Protein AF-A0A9E4R2X9-F1 (afdb_monomer_lite)

Radius of gyration: 17.22 Å; chains: 1; bounding box: 37×30×42 Å

Foldseek 3Di:
DDLVVQQVVCVVVPHGDDPPVSVVVVVVVVVVVVVVVPDDDPCPVVDDDDDDDPPDDPPDD

Structure (mmCIF, N/CA/C/O backbone):
data_AF-A0A9E4R2X9-F1
#
_entry.id   AF-A0A9E4R2X9-F1
#
loop_
_atom_site.group_PDB
_atom_site.id
_atom_site.type_symbol
_atom_site.label_atom_id
_atom_site.label_alt_id
_atom_site.label_comp_id
_atom_site.label_asym_id
_atom_site.label_entity_id
_atom_site.label_seq_id
_atom_site.pdbx_PDB_ins_code
_atom_site.Cartn_x
_atom_site.Car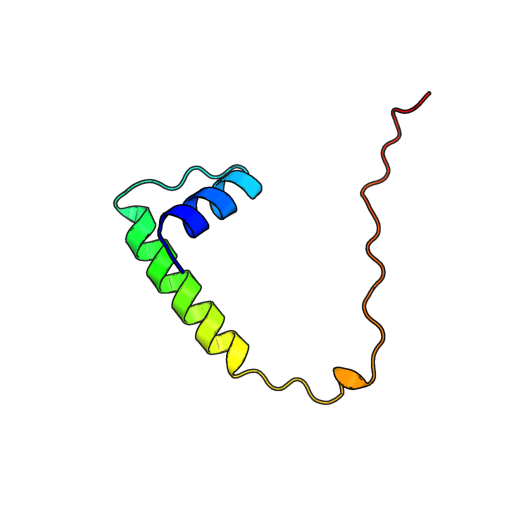tn_y
_atom_site.Cartn_z
_atom_site.occupancy
_atom_site.B_iso_or_equiv
_atom_site.auth_seq_id
_atom_site.auth_comp_id
_atom_site.auth_asym_id
_atom_site.auth_atom_id
_atom_site.pdbx_PDB_model_num
ATOM 1 N N . MET A 1 1 ? -0.479 8.821 2.889 1.00 79.12 1 MET A N 1
ATOM 2 C CA . MET A 1 1 ? -1.695 7.971 2.846 1.00 79.12 1 MET A CA 1
ATOM 3 C C . MET A 1 1 ? -2.489 8.127 4.136 1.00 79.12 1 MET A C 1
ATOM 5 O O . MET A 1 1 ? -1.878 8.468 5.143 1.00 79.12 1 MET A O 1
ATOM 9 N N . THR A 1 2 ? -3.808 7.907 4.124 1.00 89.06 2 THR A N 1
ATOM 10 C CA . THR A 1 2 ? -4.650 7.934 5.339 1.00 89.06 2 THR A CA 1
ATOM 11 C C . THR A 1 2 ? -4.873 6.529 5.911 1.00 89.06 2 THR A C 1
ATOM 13 O O . THR A 1 2 ? -4.713 5.530 5.210 1.00 89.06 2 THR A O 1
ATOM 16 N N . ASN A 1 3 ? -5.285 6.438 7.179 1.00 88.12 3 ASN A N 1
ATOM 17 C CA . ASN A 1 3 ? -5.579 5.159 7.838 1.00 88.12 3 ASN A CA 1
ATOM 18 C C . ASN A 1 3 ? -6.716 4.380 7.151 1.00 88.12 3 ASN A C 1
ATOM 20 O O . ASN A 1 3 ? -6.646 3.155 7.055 1.00 88.12 3 ASN A O 1
ATOM 24 N N . SER A 1 4 ? -7.725 5.070 6.610 1.00 90.88 4 SER A N 1
ATOM 25 C CA . SER A 1 4 ? -8.799 4.429 5.841 1.00 90.88 4 SER A CA 1
ATOM 26 C C . SER A 1 4 ? -8.302 3.810 4.536 1.00 90.88 4 SER A C 1
ATOM 28 O O . SER A 1 4 ? -8.758 2.727 4.174 1.00 90.88 4 SER A O 1
ATOM 30 N N . ASP A 1 5 ? -7.340 4.446 3.857 1.00 91.62 5 ASP A N 1
ATOM 31 C CA . ASP A 1 5 ? -6.748 3.894 2.629 1.00 91.62 5 ASP A CA 1
ATOM 32 C C . ASP A 1 5 ? -6.021 2.579 2.925 1.00 91.62 5 ASP A C 1
ATOM 34 O O . ASP A 1 5 ? -6.149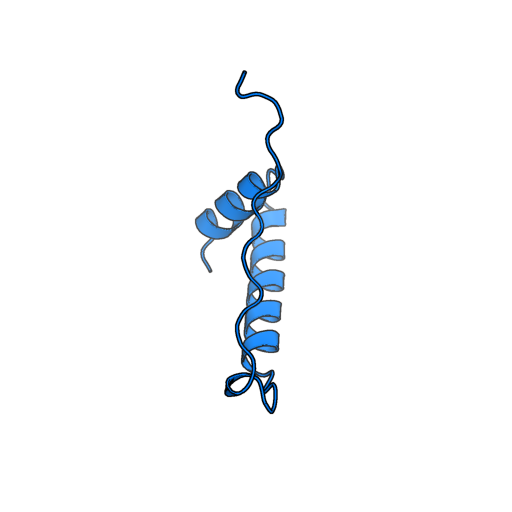 1.599 2.195 1.00 91.62 5 ASP A O 1
ATOM 38 N N . ILE A 1 6 ? -5.292 2.535 4.041 1.00 92.50 6 ILE A N 1
ATOM 39 C CA . ILE A 1 6 ? -4.525 1.358 4.466 1.00 92.50 6 ILE A CA 1
ATOM 40 C C . ILE A 1 6 ? -5.455 0.205 4.838 1.00 92.50 6 ILE A C 1
ATOM 42 O O . ILE A 1 6 ? -5.214 -0.929 4.425 1.00 92.50 6 ILE A O 1
ATOM 46 N N . GLN A 1 7 ? -6.551 0.485 5.546 1.00 94.19 7 GLN A N 1
ATOM 47 C CA . GLN A 1 7 ? -7.568 -0.525 5.844 1.00 94.19 7 GLN A CA 1
ATOM 48 C C . GLN A 1 7 ? -8.228 -1.069 4.573 1.00 94.19 7 GLN A C 1
ATOM 50 O O . GLN A 1 7 ? -8.414 -2.279 4.447 1.00 94.19 7 GLN A O 1
ATOM 55 N N . ALA A 1 8 ? -8.557 -0.199 3.614 1.00 93.94 8 ALA A N 1
ATOM 56 C CA . ALA A 1 8 ? -9.144 -0.618 2.346 1.00 93.94 8 ALA A CA 1
ATOM 57 C C . ALA A 1 8 ? -8.191 -1.524 1.547 1.00 93.94 8 ALA A C 1
ATOM 59 O O . ALA A 1 8 ? -8.608 -2.572 1.053 1.00 93.94 8 ALA A O 1
ATOM 60 N N . MET A 1 9 ? -6.905 -1.166 1.472 1.00 92.81 9 MET A N 1
ATOM 61 C CA . MET A 1 9 ? -5.885 -1.988 0.814 1.00 92.81 9 MET A CA 1
ATOM 62 C C . MET A 1 9 ? -5.665 -3.327 1.519 1.00 92.81 9 MET A C 1
ATOM 64 O O . MET A 1 9 ? -5.558 -4.348 0.846 1.00 92.81 9 MET A O 1
ATOM 68 N N . GLY A 1 10 ? -5.649 -3.346 2.856 1.00 93.38 10 GLY A N 1
ATOM 69 C CA . GLY A 1 10 ? -5.590 -4.587 3.627 1.00 93.38 10 GLY A CA 1
ATOM 70 C C . GLY A 1 10 ? -6.739 -5.522 3.254 1.00 93.38 10 GLY A C 1
ATOM 71 O O . GLY A 1 10 ? -6.511 -6.674 2.886 1.00 93.38 10 GLY A O 1
ATOM 72 N N . ARG A 1 11 ? -7.975 -5.007 3.232 1.00 94.38 11 ARG A N 1
ATOM 73 C CA . ARG A 1 11 ? -9.155 -5.807 2.871 1.00 94.38 11 ARG A CA 1
ATOM 74 C C . ARG A 1 11 ? -9.106 -6.337 1.442 1.00 94.38 11 ARG A C 1
ATOM 76 O O . ARG A 1 11 ? -9.564 -7.452 1.209 1.00 94.38 11 ARG A O 1
ATOM 83 N N . ALA A 1 12 ? -8.526 -5.587 0.504 1.00 94.38 12 ALA A N 1
ATOM 84 C CA . ALA A 1 12 ? -8.351 -6.037 -0.878 1.00 94.38 12 ALA A CA 1
ATOM 85 C C . ALA A 1 12 ? -7.471 -7.298 -0.989 1.00 94.38 12 ALA A C 1
ATOM 87 O O . ALA A 1 12 ? -7.655 -8.091 -1.908 1.00 94.38 12 ALA A O 1
ATOM 88 N N . VAL A 1 13 ? -6.564 -7.513 -0.030 1.00 93.50 13 VAL A N 1
ATOM 89 C CA . VAL A 1 13 ? -5.732 -8.725 0.087 1.00 93.50 13 VAL A CA 1
ATOM 90 C C . VAL A 1 13 ? -6.182 -9.647 1.227 1.00 93.50 13 VAL A C 1
ATOM 92 O O . VAL A 1 13 ? -5.420 -10.497 1.682 1.00 93.50 13 VAL A O 1
ATOM 95 N N . ASN A 1 14 ? -7.432 -9.499 1.676 1.00 94.69 14 ASN A N 1
ATOM 96 C CA . ASN A 1 14 ? -8.045 -10.288 2.744 1.00 94.69 14 ASN A CA 1
ATOM 97 C C . ASN A 1 14 ? -7.298 -10.216 4.096 1.00 94.69 14 ASN A C 1
ATOM 99 O O . ASN A 1 14 ? -7.263 -11.188 4.851 1.00 94.69 14 ASN A O 1
ATOM 103 N N . LEU A 1 15 ? -6.707 -9.058 4.402 1.00 94.88 15 LEU A N 1
ATOM 104 C CA . LEU A 1 15 ? -6.105 -8.727 5.692 1.00 94.88 15 LEU A CA 1
ATOM 105 C C . LEU A 1 15 ? -6.933 -7.653 6.403 1.00 94.88 15 LEU A C 1
ATOM 107 O O . LEU A 1 15 ? -7.305 -6.643 5.809 1.00 94.88 15 LEU A O 1
ATOM 111 N N . ASP A 1 16 ? -7.186 -7.842 7.694 1.00 94.44 16 ASP A N 1
ATOM 112 C CA . ASP A 1 16 ? -7.858 -6.843 8.524 1.00 94.44 16 ASP A CA 1
ATOM 113 C C . ASP A 1 16 ? -6.853 -6.223 9.500 1.00 94.44 16 ASP A C 1
ATOM 115 O O . ASP A 1 16 ? -6.433 -6.856 10.466 1.00 94.44 16 ASP A O 1
ATOM 119 N N . ILE A 1 17 ? -6.416 -4.999 9.199 1.00 92.56 17 ILE A N 1
ATOM 120 C CA . ILE A 1 17 ? -5.379 -4.286 9.954 1.00 92.56 17 ILE A CA 1
ATOM 121 C C . ILE A 1 17 ? -6.060 -3.333 10.937 1.00 92.56 17 ILE A C 1
ATOM 123 O O . ILE A 1 17 ? -6.832 -2.457 10.535 1.00 92.56 17 ILE A O 1
ATOM 127 N N . GLN A 1 18 ? -5.752 -3.492 12.221 1.00 92.38 18 GLN A N 1
ATOM 128 C CA . GLN A 1 18 ? -6.366 -2.754 13.325 1.00 92.38 18 GLN A CA 1
ATOM 129 C C . GLN A 1 18 ? -5.322 -1.916 14.078 1.00 92.38 18 GLN A C 1
ATOM 131 O O . GLN A 1 18 ? -4.118 -2.081 13.887 1.00 92.38 18 GLN A O 1
ATOM 136 N N . GLU A 1 19 ? -5.766 -0.998 14.938 1.00 88.50 19 GLU A N 1
ATOM 137 C CA . GLU A 1 19 ? -4.859 -0.343 15.891 1.00 88.50 19 GLU A CA 1
ATOM 138 C C . GLU A 1 19 ? -4.364 -1.369 16.932 1.00 88.50 19 GLU A C 1
ATOM 140 O O . GLU A 1 19 ? -5.149 -2.222 17.360 1.00 88.50 19 GLU A O 1
ATOM 145 N N . PRO A 1 20 ? -3.095 -1.297 17.376 1.00 89.38 20 PRO A N 1
ATOM 146 C CA . PRO A 1 20 ? -2.112 -0.239 17.102 1.00 89.38 20 PRO A CA 1
ATOM 147 C C . PRO A 1 20 ? -1.281 -0.431 15.814 1.00 89.38 20 PRO A C 1
ATOM 149 O O . PRO A 1 20 ? -0.496 0.448 15.451 1.00 89.38 20 PRO A O 1
ATOM 152 N N . ASP A 1 21 ? -1.429 -1.563 15.119 1.00 91.00 21 ASP A N 1
ATOM 153 C CA . ASP A 1 21 ? -0.581 -1.945 13.978 1.00 91.00 21 ASP A CA 1
ATOM 154 C C . ASP A 1 21 ? -0.761 -1.018 12.770 1.00 91.00 21 ASP A C 1
ATOM 156 O O . ASP A 1 21 ? 0.178 -0.782 12.004 1.00 91.00 21 ASP A O 1
ATOM 160 N N . LEU A 1 22 ? -1.954 -0.438 12.622 1.00 91.12 22 LEU A N 1
ATOM 161 C CA . LEU A 1 22 ? -2.313 0.451 11.520 1.00 91.12 22 LEU A CA 1
ATOM 162 C C . LEU A 1 22 ? -1.343 1.630 11.376 1.00 91.12 22 LEU A C 1
ATOM 164 O O . LEU A 1 22 ? -0.912 1.951 10.267 1.00 91.12 22 LEU A O 1
ATOM 168 N N . SER A 1 23 ? -0.942 2.222 12.500 1.00 89.38 23 SER A N 1
ATOM 169 C CA . SER A 1 23 ? 0.010 3.334 12.538 1.00 89.38 23 SER A CA 1
ATOM 170 C C . SER A 1 23 ? 1.403 2.921 12.043 1.00 89.38 23 SER A C 1
ATOM 172 O O . SER A 1 23 ? 2.076 3.675 11.336 1.00 89.38 23 SER A O 1
ATOM 174 N N . GLN A 1 24 ? 1.835 1.702 12.373 1.00 91.31 24 GLN A N 1
ATOM 175 C CA . GLN A 1 24 ? 3.135 1.176 11.963 1.00 91.31 24 GLN A CA 1
ATOM 176 C C . GLN A 1 24 ? 3.149 0.830 10.471 1.00 91.31 24 GLN A C 1
ATOM 178 O O . GLN A 1 24 ? 4.070 1.218 9.750 1.00 91.31 24 GLN A O 1
ATOM 183 N N . VAL A 1 25 ? 2.086 0.180 9.990 1.00 93.75 25 VAL A N 1
ATOM 184 C CA . VAL A 1 25 ? 1.900 -0.125 8.566 1.00 93.75 25 VAL A CA 1
ATOM 185 C C . VAL A 1 25 ? 1.857 1.164 7.744 1.00 93.75 25 VAL A C 1
ATOM 187 O O . VAL A 1 25 ? 2.501 1.241 6.698 1.00 93.75 25 VAL A O 1
ATOM 190 N N . ALA A 1 26 ? 1.177 2.205 8.236 1.00 92.38 26 ALA A N 1
ATOM 191 C CA . ALA A 1 26 ? 1.151 3.514 7.590 1.00 92.38 26 ALA A CA 1
ATOM 192 C C . ALA A 1 26 ? 2.552 4.096 7.405 1.00 92.38 26 ALA A C 1
ATOM 194 O O . ALA A 1 26 ? 2.895 4.561 6.316 1.00 92.38 26 ALA A O 1
ATOM 195 N N . TYR A 1 27 ? 3.369 4.057 8.456 1.00 93.25 27 TYR A N 1
ATOM 196 C CA . TYR A 1 27 ? 4.741 4.544 8.396 1.00 93.25 27 TYR A CA 1
ATOM 197 C C . TYR A 1 27 ? 5.566 3.775 7.356 1.00 93.25 27 TYR A C 1
ATOM 199 O O . TYR A 1 27 ? 6.178 4.389 6.481 1.00 93.25 27 TYR A O 1
ATOM 207 N N . SER A 1 28 ? 5.525 2.440 7.399 1.00 94.25 28 SER A N 1
ATOM 208 C CA . SER A 1 28 ? 6.263 1.591 6.461 1.00 94.25 28 SER A CA 1
ATOM 209 C C . SER A 1 28 ? 5.841 1.811 5.008 1.00 94.25 28 SER A C 1
ATOM 211 O O . SER A 1 28 ? 6.705 1.958 4.147 1.00 94.25 28 SER A O 1
ATOM 213 N N . LEU A 1 29 ? 4.538 1.881 4.723 1.00 94.38 29 LEU A N 1
ATOM 214 C CA . LEU A 1 29 ? 4.038 2.092 3.363 1.00 94.38 29 LEU A CA 1
ATOM 215 C C . LEU A 1 29 ? 4.418 3.470 2.816 1.00 94.38 29 LEU A C 1
ATOM 217 O O . LEU A 1 29 ? 4.875 3.563 1.679 1.00 94.38 29 LEU A O 1
ATOM 221 N N . ASN A 1 30 ? 4.292 4.532 3.618 1.00 92.62 30 ASN A N 1
ATOM 222 C CA . ASN A 1 30 ? 4.701 5.870 3.183 1.00 92.62 30 ASN A CA 1
ATOM 223 C C . ASN A 1 30 ? 6.214 5.922 2.885 1.00 92.62 30 ASN A C 1
ATOM 225 O O . ASN A 1 30 ? 6.610 6.506 1.879 1.00 92.62 30 ASN A O 1
ATOM 229 N N . ALA A 1 31 ? 7.049 5.266 3.700 1.00 94.88 31 ALA A N 1
ATOM 230 C CA . ALA A 1 31 ? 8.492 5.190 3.462 1.00 94.88 31 ALA A CA 1
ATOM 231 C C . ALA A 1 31 ? 8.838 4.407 2.182 1.00 94.88 31 ALA A C 1
ATOM 233 O O . ALA A 1 31 ? 9.719 4.816 1.427 1.00 94.88 31 ALA A O 1
ATOM 234 N N . MET A 1 32 ? 8.133 3.302 1.908 1.00 95.00 32 MET A N 1
ATOM 235 C CA . ME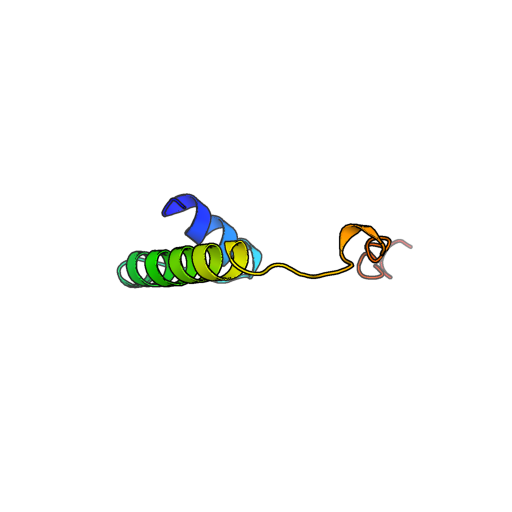T A 1 32 ? 8.308 2.551 0.660 1.00 95.00 32 MET A CA 1
ATOM 236 C C . MET A 1 32 ? 7.917 3.384 -0.560 1.00 95.00 32 MET A C 1
ATOM 238 O O . MET A 1 32 ? 8.661 3.398 -1.535 1.00 95.00 32 MET A O 1
ATOM 242 N N . LEU A 1 33 ? 6.795 4.109 -0.504 1.00 92.88 33 LEU A N 1
ATOM 243 C CA . LEU A 1 33 ? 6.372 4.988 -1.597 1.00 92.88 33 LEU A CA 1
ATOM 244 C C . LEU A 1 33 ? 7.401 6.086 -1.874 1.00 92.88 33 LEU A C 1
ATOM 246 O O . LEU A 1 33 ? 7.740 6.321 -3.029 1.00 92.88 33 LEU A O 1
ATOM 250 N N . GLU A 1 34 ? 7.950 6.709 -0.829 1.00 93.75 34 GLU A N 1
ATOM 251 C CA . GLU A 1 34 ? 9.008 7.712 -0.980 1.00 93.75 34 GLU A CA 1
ATOM 252 C C . GLU A 1 34 ? 10.289 7.112 -1.582 1.00 93.75 34 GLU A C 1
ATOM 254 O O . GLU A 1 34 ? 10.966 7.746 -2.390 1.00 93.75 34 GLU A O 1
ATOM 259 N N . ALA A 1 35 ? 10.637 5.881 -1.199 1.00 94.25 35 ALA A N 1
ATOM 260 C CA . ALA A 1 35 ? 11.770 5.178 -1.787 1.00 94.25 35 ALA A CA 1
ATOM 261 C C . ALA A 1 35 ? 11.531 4.850 -3.269 1.00 94.25 35 ALA A C 1
ATOM 263 O O . ALA A 1 35 ? 12.448 5.007 -4.068 1.00 94.25 35 ALA A O 1
ATOM 264 N N . MET A 1 36 ? 10.316 4.431 -3.636 1.00 92.62 36 MET A N 1
ATOM 265 C CA . MET A 1 36 ? 9.942 4.116 -5.017 1.00 92.62 36 MET A CA 1
ATOM 266 C C . MET A 1 36 ? 9.915 5.351 -5.920 1.00 92.62 36 MET A C 1
ATOM 268 O O . MET A 1 36 ? 10.349 5.258 -7.063 1.00 92.62 36 MET A O 1
ATOM 272 N N . ASP A 1 37 ? 9.465 6.500 -5.414 1.00 90.44 37 ASP A N 1
ATOM 273 C CA . ASP A 1 37 ? 9.430 7.767 -6.163 1.00 90.44 37 ASP A CA 1
ATOM 274 C C . ASP A 1 37 ? 10.832 8.233 -6.597 1.00 90.44 37 ASP A C 1
ATOM 276 O O . ASP A 1 37 ? 11.009 8.883 -7.622 1.00 90.44 37 ASP A O 1
ATOM 280 N N . LYS A 1 38 ? 11.864 7.829 -5.848 1.00 92.12 38 LYS A N 1
ATOM 281 C CA . LYS A 1 38 ? 13.271 8.123 -6.153 1.00 92.12 38 LYS A CA 1
ATOM 282 C C . LYS A 1 38 ? 13.889 7.158 -7.172 1.00 92.12 38 LYS A C 1
ATOM 284 O O . LYS A 1 38 ? 15.058 7.323 -7.522 1.00 92.12 38 LYS A O 1
ATOM 289 N N . ILE A 1 39 ? 13.162 6.131 -7.617 1.00 89.88 39 ILE A N 1
ATOM 290 C CA . ILE A 1 39 ? 13.672 5.149 -8.578 1.00 89.88 39 ILE A CA 1
ATOM 291 C C . ILE A 1 39 ? 13.449 5.669 -9.999 1.00 89.88 39 ILE A C 1
ATOM 293 O O . ILE A 1 39 ? 12.342 5.637 -10.530 1.00 89.88 39 ILE A O 1
ATOM 297 N N . GLU A 1 40 ? 14.535 6.065 -10.658 1.00 85.94 40 GLU A N 1
ATOM 298 C CA . GLU A 1 40 ? 14.539 6.322 -12.097 1.00 85.94 40 GLU A CA 1
ATOM 299 C C . GLU A 1 40 ? 14.840 5.027 -12.862 1.00 85.94 40 GLU A C 1
ATOM 301 O O . GLU A 1 40 ? 15.909 4.430 -12.716 1.00 85.94 40 GLU A O 1
ATOM 306 N N . LEU A 1 41 ? 13.898 4.581 -13.698 1.00 83.62 41 LEU A N 1
ATOM 307 C CA . LEU A 1 41 ? 14.067 3.404 -14.552 1.00 83.62 41 LEU A CA 1
ATOM 308 C C . LEU A 1 41 ? 14.405 3.842 -15.989 1.00 83.62 41 LEU A C 1
ATOM 310 O O . LEU A 1 41 ? 13.499 4.214 -16.746 1.00 83.62 41 LEU A O 1
ATOM 314 N N . PRO A 1 42 ? 15.687 3.816 -16.406 1.00 85.38 42 PRO A N 1
ATOM 315 C CA . PRO A 1 42 ? 16.062 4.195 -17.763 1.00 85.38 42 PRO A CA 1
ATOM 316 C C . PRO A 1 42 ? 15.396 3.267 -18.784 1.00 85.38 42 PRO A C 1
ATOM 318 O O . PRO A 1 42 ? 15.412 2.047 -18.643 1.00 85.38 42 PRO A O 1
ATOM 321 N N . GLY A 1 43 ? 14.809 3.850 -19.831 1.00 83.00 43 GLY A N 1
ATOM 322 C CA . GLY A 1 43 ? 14.133 3.097 -20.893 1.00 83.00 43 GLY A CA 1
ATOM 323 C C . GLY A 1 43 ? 12.681 2.698 -20.601 1.00 83.00 43 GLY A C 1
ATOM 324 O O . GLY A 1 43 ? 12.059 2.095 -21.470 1.00 83.00 43 GLY A O 1
ATOM 325 N N . LEU A 1 44 ? 12.103 3.081 -19.451 1.00 78.56 44 LEU A N 1
ATOM 326 C CA . LEU A 1 44 ? 10.700 2.783 -19.112 1.00 78.56 44 LEU A CA 1
ATOM 327 C C . LEU A 1 44 ? 9.707 3.320 -20.157 1.00 78.56 44 LEU A C 1
ATOM 329 O O . LEU A 1 44 ? 8.762 2.637 -20.529 1.00 78.56 44 LEU A O 1
ATOM 333 N N . ASN A 1 45 ? 9.962 4.515 -20.694 1.00 79.69 45 ASN A N 1
ATOM 334 C CA . ASN A 1 45 ? 9.119 5.121 -21.732 1.00 79.69 45 ASN A CA 1
ATOM 335 C C . ASN A 1 45 ? 9.239 4.432 -23.107 1.00 79.69 45 ASN A C 1
ATOM 337 O O . ASN A 1 45 ? 8.524 4.802 -24.033 1.00 79.69 45 ASN A O 1
ATOM 341 N N . GLY A 1 46 ? 10.176 3.491 -23.270 1.00 84.44 46 GLY A N 1
ATOM 342 C CA . GLY A 1 46 ? 10.423 2.771 -24.522 1.00 84.44 46 GLY A CA 1
ATOM 343 C C . GLY A 1 46 ? 9.807 1.373 -24.575 1.00 84.44 46 GLY A C 1
ATOM 344 O O . GLY A 1 46 ? 9.987 0.688 -25.580 1.00 84.44 46 GLY A O 1
ATOM 345 N N . VAL A 1 47 ? 9.120 0.934 -23.515 1.00 85.56 47 VAL A N 1
ATOM 346 C CA . VAL A 1 47 ? 8.493 -0.391 -23.440 1.00 85.56 47 VAL A CA 1
ATOM 347 C C . 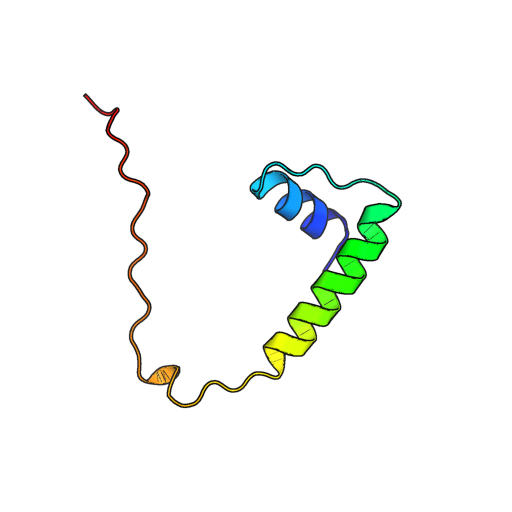VAL A 1 47 ? 6.977 -0.260 -23.348 1.00 85.56 47 VAL A C 1
ATOM 349 O O . VAL A 1 47 ? 6.455 0.583 -22.621 1.00 85.56 47 VAL A O 1
ATOM 352 N N . GLU A 1 48 ? 6.256 -1.095 -24.096 1.00 84.62 48 GLU A N 1
ATOM 353 C CA . GLU A 1 48 ? 4.802 -1.181 -23.961 1.00 84.62 48 GLU A CA 1
ATOM 354 C C . GLU A 1 48 ? 4.431 -1.845 -22.620 1.00 84.62 48 GLU A C 1
ATOM 356 O O . GLU A 1 48 ? 5.118 -2.782 -22.192 1.00 84.62 48 GLU A O 1
ATOM 361 N N . PRO A 1 49 ? 3.355 -1.398 -21.941 1.00 83.94 49 PRO A N 1
ATOM 362 C CA . PRO A 1 49 ? 2.879 -2.046 -20.726 1.00 83.94 49 PRO A CA 1
ATOM 363 C C . PRO A 1 49 ? 2.498 -3.500 -20.991 1.00 83.94 49 PRO A C 1
ATOM 365 O O . PRO A 1 49 ? 1.897 -3.823 -22.018 1.00 83.94 49 PRO A O 1
ATOM 368 N N . LEU A 1 50 ? 2.789 -4.375 -20.029 1.00 83.25 50 LEU A N 1
ATOM 369 C CA . LEU A 1 50 ? 2.338 -5.758 -20.116 1.00 83.25 50 LEU A CA 1
ATOM 370 C C . LEU A 1 50 ? 0.801 -5.805 -20.161 1.00 83.25 50 LEU A C 1
ATOM 372 O O . LEU A 1 50 ? 0.146 -5.124 -19.364 1.00 83.25 50 LEU A O 1
ATOM 376 N N . PRO A 1 51 ? 0.210 -6.607 -21.062 1.00 84.69 51 PRO A N 1
ATOM 377 C CA . PRO A 1 51 ? -1.234 -6.740 -21.137 1.00 84.69 51 PRO A CA 1
ATOM 378 C C . PRO A 1 51 ? -1.782 -7.337 -19.837 1.00 84.69 51 PRO A C 1
ATOM 380 O O . PRO A 1 51 ? -1.245 -8.310 -19.305 1.00 84.69 51 PRO A O 1
ATOM 383 N N . ILE A 1 52 ? -2.883 -6.768 -19.339 1.00 82.06 52 ILE A N 1
ATOM 384 C CA . ILE A 1 52 ? -3.606 -7.318 -18.190 1.00 82.06 52 ILE A CA 1
ATOM 385 C C . ILE A 1 52 ? -4.315 -8.591 -18.660 1.00 82.06 52 ILE A C 1
ATOM 387 O O . ILE A 1 52 ? -5.281 -8.523 -19.419 1.00 82.06 52 ILE A O 1
ATOM 391 N N . ILE A 1 53 ? -3.838 -9.752 -18.211 1.00 81.50 53 ILE A N 1
ATOM 392 C CA . ILE A 1 53 ? -4.510 -11.035 -18.430 1.00 81.50 53 ILE A CA 1
ATOM 393 C C . ILE A 1 53 ? -5.424 -11.270 -17.222 1.00 81.50 53 ILE A C 1
ATOM 395 O O . ILE A 1 53 ? -4.908 -11.529 -16.131 1.00 81.50 53 ILE A O 1
ATOM 399 N N . PRO A 1 54 ? -6.758 -11.152 -17.356 1.00 74.00 54 PRO A N 1
ATOM 400 C CA . PRO A 1 54 ? -7.646 -11.517 -16.263 1.00 74.00 54 PRO A CA 1
ATOM 401 C C . PRO A 1 54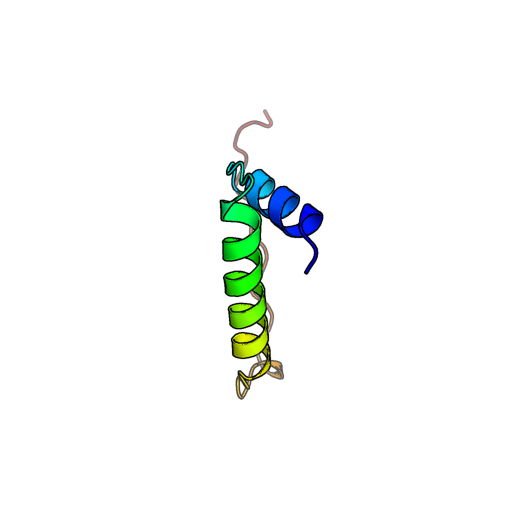 ? -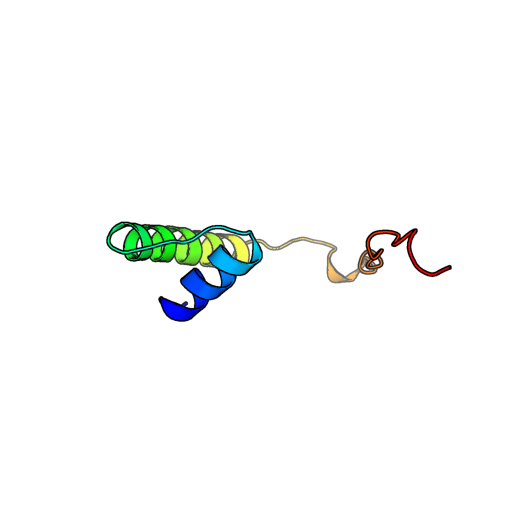7.485 -13.015 -15.956 1.00 74.00 54 PRO A C 1
ATOM 403 O O . PRO A 1 54 ? -7.207 -13.800 -16.871 1.00 74.00 54 PRO A O 1
ATOM 406 N N . PRO A 1 55 ? -7.658 -13.438 -14.692 1.00 76.06 55 PRO A N 1
ATOM 407 C CA . PRO A 1 55 ? -7.724 -14.857 -14.379 1.00 76.06 55 PRO A CA 1
ATOM 408 C C . PRO A 1 55 ? -8.809 -15.507 -15.251 1.00 76.06 55 PRO A C 1
ATOM 410 O O . PRO A 1 55 ? -9.923 -14.996 -15.350 1.00 76.06 55 PRO A O 1
ATOM 413 N N . PHE A 1 56 ? -8.459 -16.600 -15.932 1.00 67.06 56 PHE A N 1
ATOM 414 C CA . PHE A 1 56 ? -9.402 -17.396 -16.714 1.00 67.06 56 PHE A CA 1
ATOM 415 C C . PHE A 1 56 ? -10.530 -17.857 -15.784 1.00 67.06 56 PHE A C 1
ATOM 417 O O . PHE A 1 56 ? -10.244 -18.546 -14.807 1.00 67.06 56 PHE A O 1
ATOM 424 N N . ASP A 1 57 ? -11.775 -17.471 -16.070 1.00 62.69 57 ASP A N 1
ATOM 425 C CA . ASP A 1 57 ? -12.962 -17.964 -15.367 1.00 62.69 57 ASP A CA 1
ATOM 426 C C . ASP A 1 57 ? -13.568 -19.125 -16.182 1.00 62.69 57 ASP A C 1
ATOM 428 O O . ASP A 1 57 ? -14.188 -18.890 -17.225 1.00 62.69 57 ASP A O 1
ATOM 432 N N . PRO A 1 58 ? -13.360 -20.397 -15.784 1.00 60.06 58 PRO A N 1
ATOM 433 C CA . PRO A 1 58 ? -13.927 -21.541 -16.488 1.00 60.06 58 PRO A CA 1
ATOM 434 C C . PRO A 1 58 ? -15.443 -21.685 -16.285 1.00 60.06 58 PRO A C 1
ATOM 436 O O . PRO A 1 58 ? -16.041 -22.557 -16.916 1.00 60.06 58 PRO A O 1
ATOM 439 N N . VAL A 1 59 ? -16.080 -20.884 -15.421 1.00 57.41 59 VAL A N 1
ATOM 440 C CA . VAL A 1 59 ? -17.474 -21.088 -15.000 1.00 57.41 59 VAL A CA 1
ATOM 441 C C . VAL A 1 59 ? -18.387 -20.035 -15.627 1.00 57.41 59 VAL A C 1
ATOM 443 O O . VAL A 1 59 ? -19.016 -19.211 -14.975 1.00 57.41 59 VAL A O 1
ATOM 446 N N . SER A 1 60 ? -18.469 -20.068 -16.952 1.00 55.62 60 SER A N 1
ATOM 447 C CA . SER A 1 60 ? -19.552 -19.436 -17.713 1.00 55.62 60 SER A CA 1
ATOM 448 C C . SER A 1 60 ? -19.988 -20.371 -18.839 1.00 55.62 60 SER A C 1
ATOM 450 O O . SER A 1 60 ? -19.810 -20.068 -20.019 1.00 55.62 60 SER A O 1
ATOM 452 N N . ARG A 1 61 ? -20.510 -21.544 -18.463 1.00 43.16 61 ARG A N 1
ATOM 453 C CA . ARG A 1 61 ? -21.372 -22.412 -19.279 1.00 43.16 61 ARG A CA 1
ATOM 454 C C . ARG A 1 61 ? -22.357 -23.151 -18.390 1.00 43.16 61 ARG A C 1
ATOM 456 O O . ARG A 1 61 ? -21.910 -23.645 -17.333 1.00 43.16 61 ARG A O 1
#

Secondary structure (DSSP, 8-state):
--HHHHHHHHHHTT----TTHHHHHHHHHHHHHHHHHT---TTGGGSPPPP--PPP-----

Sequence (61 aa):
MTNSDIQAMGRAVNLDIQEPDLSQVAYSLNAMLEAMDKIELPGLNGVEPLPIIPPFDPVSR

pLDDT: mean 86.17, std 10.97, range [43.16, 95.0]